Protein AF-A0A519H0B7-F1 (afdb_monomer)

Sequence (175 aa):
MTNRLTSPRALVVALAAAGVFGAAGMGVYTKAYAVATPPIVVNAATAASTPLVTLPDFSTITKRDGPAVVNISVTGSTKTASAESIPGMDPDDPMAEFFRRFQGQMGPRGPQRQQPQREVPTRGQGSGFIVSADGIIMTNAHVVKDAKEVTVKLTDRREYRAKVLGADAKTDIAV

Structure (mmCIF, N/CA/C/O backbone):
data_AF-A0A519H0B7-F1
#
_entry.id   AF-A0A519H0B7-F1
#
loop_
_atom_site.group_PDB
_atom_site.id
_atom_site.type_symbol
_atom_site.label_atom_id
_atom_site.label_alt_id
_atom_site.label_comp_id
_atom_site.label_asym_id
_atom_site.label_entity_id
_atom_site.label_seq_id
_atom_site.pdbx_PDB_ins_code
_atom_site.Cartn_x
_atom_site.Cartn_y
_atom_site.Cartn_z
_atom_site.occupancy
_atom_site.B_iso_or_equiv
_atom_site.auth_seq_id
_atom_site.auth_comp_id
_atom_site.auth_asym_id
_atom_site.auth_atom_id
_atom_site.pdbx_PDB_model_num
ATOM 1 N N . MET A 1 1 ? 50.589 39.794 0.064 1.00 42.31 1 MET A N 1
ATOM 2 C CA . MET A 1 1 ? 50.108 39.124 -1.164 1.00 42.31 1 MET A CA 1
ATOM 3 C C . MET A 1 1 ? 48.956 39.945 -1.717 1.00 42.31 1 MET A C 1
ATOM 5 O O . MET A 1 1 ? 47.870 39.929 -1.160 1.00 42.31 1 MET A O 1
ATOM 9 N N . THR A 1 2 ? 49.251 40.793 -2.698 1.00 39.47 2 THR A N 1
ATOM 10 C CA . THR A 1 2 ? 48.363 41.839 -3.223 1.00 39.47 2 THR A CA 1
ATOM 11 C C . THR A 1 2 ? 47.584 41.327 -4.433 1.00 39.47 2 THR A C 1
ATOM 13 O O . THR A 1 2 ? 48.164 40.890 -5.422 1.00 39.47 2 THR A O 1
ATOM 16 N N . ASN A 1 3 ? 46.258 41.383 -4.328 1.00 39.81 3 ASN A N 1
ATOM 17 C CA . ASN A 1 3 ? 45.298 40.939 -5.333 1.00 39.81 3 ASN A CA 1
ATOM 18 C C . ASN A 1 3 ? 45.200 42.001 -6.445 1.00 39.81 3 ASN A C 1
ATOM 20 O O . ASN A 1 3 ? 44.834 43.144 -6.161 1.00 39.81 3 ASN A O 1
ATOM 24 N N . ARG A 1 4 ? 45.560 41.668 -7.693 1.00 45.50 4 ARG A N 1
ATOM 25 C CA . ARG A 1 4 ? 45.464 42.601 -8.829 1.00 45.50 4 ARG A CA 1
ATOM 26 C C . ARG A 1 4 ? 44.225 42.333 -9.678 1.00 45.50 4 ARG A C 1
ATOM 28 O O . ARG A 1 4 ? 44.050 41.260 -10.241 1.00 45.50 4 ARG A O 1
ATOM 35 N N . LEU A 1 5 ? 43.420 43.391 -9.755 1.00 55.28 5 LEU A N 1
ATOM 36 C CA . LEU A 1 5 ? 42.353 43.679 -10.704 1.00 55.28 5 LEU A CA 1
ATOM 37 C C . LEU A 1 5 ? 42.615 43.156 -12.121 1.00 55.28 5 LEU A C 1
ATOM 39 O O . LEU A 1 5 ? 43.715 43.318 -12.644 1.00 55.28 5 LEU A O 1
ATOM 43 N N . THR A 1 6 ? 41.564 42.704 -12.804 1.00 50.81 6 THR A N 1
ATOM 44 C CA . THR A 1 6 ? 41.431 42.901 -14.257 1.00 50.81 6 THR A CA 1
ATOM 45 C C . THR A 1 6 ? 39.958 42.834 -14.661 1.00 50.81 6 THR A C 1
ATOM 47 O O . THR A 1 6 ? 39.278 41.833 -14.469 1.00 50.81 6 THR A O 1
ATOM 50 N N . SER A 1 7 ? 39.456 43.968 -15.148 1.00 54.00 7 SER A N 1
ATOM 51 C CA . SER A 1 7 ? 38.082 44.220 -15.582 1.00 54.00 7 SER A CA 1
ATOM 52 C C . SER A 1 7 ? 37.953 44.103 -17.117 1.00 54.00 7 SER A C 1
ATOM 54 O O . SER A 1 7 ? 38.958 44.154 -17.830 1.00 54.00 7 SER A O 1
ATOM 56 N N . PRO A 1 8 ? 36.731 43.947 -17.667 1.00 50.31 8 PRO A N 1
ATOM 57 C CA . PRO A 1 8 ? 36.488 43.318 -18.971 1.00 50.31 8 PRO A CA 1
ATOM 58 C C . PRO A 1 8 ? 36.476 44.301 -20.161 1.00 50.31 8 PRO A C 1
ATOM 60 O O . PRO A 1 8 ? 35.631 44.204 -21.044 1.00 50.31 8 PRO A O 1
ATOM 63 N N . ARG A 1 9 ? 37.383 45.285 -20.203 1.00 42.09 9 ARG A N 1
ATOM 64 C CA . ARG A 1 9 ? 37.341 46.373 -21.210 1.00 42.09 9 ARG A CA 1
ATOM 65 C C . ARG A 1 9 ? 38.386 46.304 -22.331 1.00 42.09 9 ARG A C 1
ATOM 67 O O . ARG A 1 9 ? 38.421 47.197 -23.169 1.00 42.09 9 ARG A O 1
ATOM 74 N N . ALA A 1 10 ? 39.201 45.254 -22.402 1.00 43.44 10 ALA A N 1
ATOM 75 C CA . ALA A 1 10 ? 40.343 45.206 -23.324 1.00 43.44 10 ALA A CA 1
ATOM 76 C C . ALA A 1 10 ? 40.091 44.517 -24.685 1.00 43.44 10 ALA A C 1
ATOM 78 O O . ALA A 1 10 ? 41.045 44.307 -25.426 1.00 43.44 10 ALA A O 1
ATOM 79 N N . LEU A 1 11 ? 38.847 44.168 -25.046 1.00 42.56 11 LEU A N 1
ATOM 80 C CA . LEU A 1 11 ? 38.569 43.351 -26.245 1.00 42.56 11 LEU A CA 1
ATOM 81 C C . LEU A 1 11 ? 37.816 44.080 -27.373 1.00 42.56 11 LEU A C 1
ATOM 83 O O . LEU A 1 11 ? 37.148 43.434 -28.166 1.00 42.56 11 LEU A O 1
ATOM 87 N N . VAL A 1 12 ? 37.886 45.414 -27.472 1.00 43.00 12 VAL A N 1
ATOM 88 C CA . VAL A 1 12 ? 37.117 46.158 -28.504 1.00 43.00 12 VAL A CA 1
ATOM 89 C C . VAL A 1 12 ? 37.982 46.903 -29.537 1.00 43.00 12 VAL A C 1
ATOM 91 O O . VAL A 1 12 ? 37.440 47.488 -30.462 1.00 43.00 12 VAL A O 1
ATOM 94 N N . VAL A 1 13 ? 39.320 46.851 -29.492 1.00 43.84 13 VAL A N 1
ATOM 95 C CA . VAL A 1 13 ? 40.146 47.710 -30.386 1.00 43.84 13 VAL A CA 1
ATOM 96 C C . VAL A 1 13 ? 40.931 46.959 -31.481 1.00 43.84 13 VAL A C 1
ATOM 98 O O . VAL A 1 13 ? 41.537 47.584 -32.342 1.00 43.84 13 VAL A O 1
ATOM 101 N N . ALA A 1 14 ? 40.870 45.629 -31.566 1.00 40.28 14 ALA A N 1
ATOM 102 C CA . ALA A 1 14 ? 41.680 44.867 -32.530 1.00 40.28 14 ALA A CA 1
ATOM 103 C C . ALA A 1 14 ? 40.938 44.451 -33.822 1.00 40.28 14 ALA A C 1
ATOM 105 O O . ALA A 1 14 ? 41.038 43.295 -34.226 1.00 40.28 14 ALA A O 1
ATOM 106 N N . LEU A 1 15 ? 40.176 45.345 -34.477 1.00 43.53 15 LEU A N 1
ATOM 107 C CA . LEU A 1 15 ? 39.515 44.996 -35.754 1.00 43.53 15 LEU A CA 1
ATOM 108 C C . LEU A 1 15 ? 39.391 46.127 -36.791 1.00 43.53 15 LEU A C 1
ATOM 110 O O . LEU A 1 15 ? 38.432 46.167 -37.555 1.00 43.53 15 LEU 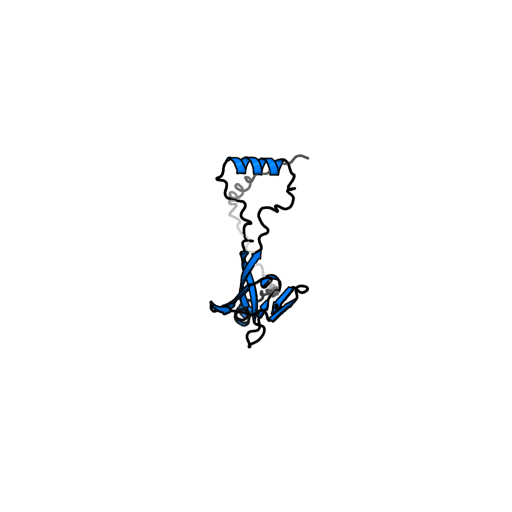A O 1
ATOM 114 N N . ALA A 1 16 ? 40.371 47.028 -36.878 1.00 43.06 16 ALA A N 1
ATOM 115 C CA . ALA A 1 16 ? 40.462 47.952 -38.012 1.00 43.06 16 ALA A CA 1
ATOM 116 C C . ALA A 1 16 ? 41.891 48.482 -38.201 1.00 43.06 16 ALA A C 1
ATOM 118 O O . ALA A 1 16 ? 42.253 49.459 -37.558 1.00 43.06 16 ALA A O 1
ATOM 119 N N . ALA A 1 17 ? 42.692 47.830 -39.057 1.00 43.00 17 ALA A N 1
ATOM 120 C CA . ALA A 1 17 ? 43.734 48.440 -39.906 1.00 43.00 17 ALA A CA 1
ATOM 121 C C . ALA A 1 17 ? 44.720 47.375 -40.421 1.00 43.00 17 ALA A C 1
ATOM 123 O O . ALA A 1 17 ? 45.652 46.997 -39.720 1.00 43.00 17 ALA A O 1
ATOM 124 N N . ALA A 1 18 ? 44.551 46.940 -41.668 1.00 45.84 18 ALA A N 1
ATOM 125 C CA . ALA A 1 18 ? 45.660 46.503 -42.521 1.00 45.84 18 ALA A CA 1
ATOM 126 C C . ALA A 1 18 ? 45.184 46.531 -43.979 1.00 45.84 18 ALA A C 1
ATOM 128 O O . ALA A 1 18 ? 44.827 45.514 -44.570 1.00 45.84 18 ALA A O 1
ATOM 129 N N . GLY A 1 19 ? 45.093 47.744 -44.523 1.00 37.62 19 GLY A N 1
ATOM 130 C CA . GLY A 1 19 ? 44.918 47.972 -45.948 1.00 37.62 19 GLY A CA 1
ATOM 131 C C . GLY A 1 19 ? 46.252 47.907 -46.701 1.00 37.62 19 GLY A C 1
ATOM 132 O O . GLY A 1 19 ? 47.271 48.361 -46.197 1.00 37.62 19 GLY A O 1
ATOM 133 N N . VAL A 1 20 ? 46.172 47.382 -47.927 1.00 48.56 20 VAL A N 1
ATOM 134 C CA . VAL A 1 20 ? 46.796 47.895 -49.164 1.00 48.56 20 VAL A CA 1
ATOM 135 C C . VAL A 1 20 ? 48.327 48.082 -49.205 1.00 48.56 20 VAL A C 1
ATOM 137 O O . VAL A 1 20 ? 48.834 49.116 -48.800 1.00 48.56 20 VAL A O 1
ATOM 140 N N . PHE A 1 21 ? 49.019 47.153 -49.881 1.00 49.81 21 PHE A N 1
ATOM 141 C CA . PHE A 1 21 ? 50.238 47.338 -50.705 1.00 49.81 21 PHE A CA 1
ATOM 142 C C . PHE A 1 21 ? 50.314 46.120 -51.653 1.00 49.81 21 PHE A C 1
ATOM 144 O O . PHE A 1 21 ? 50.115 45.004 -51.194 1.00 49.81 21 PHE A O 1
ATOM 151 N N . GLY A 1 22 ? 50.561 46.164 -52.960 1.00 37.66 22 GLY A N 1
ATOM 152 C CA . GLY A 1 22 ? 50.843 47.213 -53.929 1.00 37.66 22 GLY A CA 1
ATOM 153 C C . GLY A 1 22 ? 50.901 46.540 -55.315 1.00 37.66 22 GLY A C 1
ATOM 154 O O . GLY A 1 22 ? 51.326 45.392 -55.437 1.00 37.66 22 GLY A O 1
ATOM 155 N N . ALA A 1 23 ? 50.405 47.224 -56.344 1.00 43.19 23 ALA A N 1
ATOM 156 C CA . ALA A 1 23 ? 50.482 46.789 -57.736 1.00 43.19 23 ALA A CA 1
ATOM 157 C C . ALA A 1 23 ? 51.853 47.134 -58.358 1.00 43.19 23 ALA A C 1
ATOM 159 O O . ALA A 1 23 ? 52.513 48.061 -57.899 1.00 43.19 23 ALA A O 1
ATOM 160 N N . ALA A 1 24 ? 52.173 46.448 -59.466 1.00 42.59 24 ALA A N 1
ATOM 161 C CA . ALA A 1 24 ? 53.244 46.690 -60.449 1.00 42.59 24 ALA A CA 1
ATOM 162 C C . ALA A 1 24 ? 54.559 45.892 -60.283 1.00 42.59 24 ALA A C 1
ATOM 164 O O . ALA A 1 24 ? 55.438 46.226 -59.498 1.00 42.59 24 ALA A O 1
ATOM 165 N N . GLY A 1 25 ? 54.717 44.877 -61.141 1.00 42.62 25 GLY A N 1
ATOM 166 C CA . GLY A 1 25 ? 55.975 44.184 -61.422 1.00 42.62 25 GLY A CA 1
ATOM 167 C C . GLY A 1 25 ? 55.899 43.509 -62.794 1.00 42.62 25 GLY A C 1
ATOM 168 O O . GLY A 1 25 ? 55.112 42.591 -63.001 1.00 42.62 25 GLY A O 1
ATOM 169 N N . MET A 1 26 ? 56.666 44.031 -63.746 1.00 44.91 26 MET A N 1
ATOM 170 C CA . MET A 1 26 ? 56.675 43.708 -65.172 1.00 44.91 26 MET A CA 1
ATOM 171 C C . MET A 1 26 ? 57.750 42.647 -65.473 1.00 44.91 26 MET A C 1
ATOM 173 O O . MET A 1 26 ? 58.893 42.823 -65.074 1.00 44.91 26 MET A O 1
ATOM 177 N N . GLY A 1 27 ? 57.386 41.602 -66.227 1.00 43.78 27 GLY A N 1
ATOM 178 C CA . GLY A 1 27 ? 58.276 40.861 -67.135 1.00 43.78 27 GLY A CA 1
ATOM 179 C C . GLY A 1 27 ? 59.230 39.808 -66.555 1.00 43.78 27 GLY A C 1
ATOM 180 O O . GLY A 1 27 ? 60.271 40.151 -66.021 1.00 43.78 27 GLY A O 1
ATOM 181 N N . VAL A 1 28 ? 58.945 38.527 -66.823 1.00 49.16 28 VAL A N 1
ATOM 182 C CA . VAL A 1 28 ? 59.821 37.601 -67.581 1.00 49.16 28 VAL A CA 1
ATOM 183 C C . VAL A 1 28 ? 59.045 36.316 -67.890 1.00 49.16 28 VAL A C 1
ATOM 185 O O . VAL A 1 28 ? 58.593 35.614 -66.990 1.00 49.16 28 VAL A O 1
ATOM 188 N N . TYR A 1 29 ? 58.892 35.996 -69.175 1.00 49.06 29 TYR A N 1
ATOM 189 C CA . TYR A 1 29 ? 58.353 34.713 -69.622 1.00 49.06 29 TYR A CA 1
ATOM 190 C C . TYR A 1 29 ? 59.447 33.650 -69.506 1.00 49.06 29 TYR A C 1
ATOM 192 O O . TYR A 1 29 ? 60.253 33.481 -70.419 1.00 49.06 29 TYR A O 1
ATOM 200 N N . THR A 1 30 ? 59.490 32.921 -68.394 1.00 58.34 30 THR A N 1
ATOM 201 C CA . THR A 1 30 ? 60.242 31.667 -68.332 1.00 58.34 30 THR A CA 1
ATOM 202 C C . THR A 1 30 ? 59.281 30.527 -68.647 1.00 58.34 30 THR A C 1
ATOM 204 O O . THR A 1 30 ? 58.269 30.316 -67.980 1.00 58.34 30 THR A O 1
ATOM 207 N N . LYS A 1 31 ? 59.563 29.792 -69.724 1.00 52.16 31 LYS A N 1
ATOM 208 C CA . LYS A 1 31 ? 58.836 28.565 -70.054 1.00 52.16 31 LYS A CA 1
ATOM 209 C C . LYS A 1 31 ? 59.287 27.492 -69.057 1.00 52.16 31 LYS A C 1
ATOM 211 O O . LYS A 1 31 ? 60.282 26.810 -69.280 1.00 52.16 31 LYS A O 1
ATOM 216 N N . ALA A 1 32 ? 58.606 27.406 -67.919 1.00 56.75 32 ALA A N 1
ATOM 217 C CA . ALA A 1 32 ? 58.831 26.355 -66.938 1.00 56.75 32 ALA A CA 1
ATOM 218 C C . ALA A 1 32 ? 58.211 25.050 -67.459 1.00 56.75 32 ALA A C 1
ATOM 220 O O . ALA A 1 32 ? 56.998 24.956 -67.644 1.00 56.75 32 ALA A O 1
ATOM 221 N N . TYR A 1 33 ? 59.040 24.040 -67.718 1.00 55.91 33 TYR A N 1
ATOM 222 C CA . TYR A 1 33 ? 58.555 22.678 -67.916 1.00 55.91 33 TYR A CA 1
ATOM 223 C C . TYR A 1 33 ? 58.095 22.154 -66.554 1.00 55.91 33 TYR A C 1
ATOM 225 O O . TYR A 1 33 ? 58.913 21.836 -65.693 1.00 55.91 33 TYR A O 1
ATOM 233 N N . ALA A 1 34 ? 56.782 22.119 -66.334 1.00 53.94 34 ALA A N 1
ATOM 234 C CA . ALA A 1 34 ? 56.207 21.486 -65.159 1.00 53.94 34 ALA A CA 1
ATOM 235 C C . ALA A 1 34 ? 56.394 19.967 -65.283 1.00 53.94 34 ALA A C 1
ATOM 237 O O . ALA A 1 34 ? 55.731 19.312 -66.086 1.00 53.94 34 ALA A O 1
ATOM 238 N N . VAL A 1 35 ? 57.310 19.401 -64.499 1.00 62.28 35 VAL A N 1
ATOM 239 C CA . VAL A 1 35 ? 57.325 17.958 -64.245 1.00 62.28 35 VAL A CA 1
ATOM 240 C C . VAL A 1 35 ? 56.164 17.685 -63.296 1.00 62.28 35 VAL A C 1
ATOM 242 O O . VAL A 1 35 ? 56.196 18.100 -62.139 1.00 62.28 35 VAL A O 1
ATOM 245 N N . ALA A 1 36 ? 55.106 17.052 -63.801 1.00 61.56 36 ALA A N 1
ATOM 246 C CA . ALA A 1 36 ? 53.964 16.659 -62.989 1.00 61.56 36 ALA A CA 1
ATOM 247 C C . ALA A 1 36 ? 54.398 15.569 -61.998 1.00 61.56 36 ALA A C 1
ATOM 249 O O . ALA A 1 36 ? 54.631 14.423 -62.379 1.00 61.56 36 ALA A O 1
ATOM 250 N N . THR A 1 37 ? 54.521 15.923 -60.722 1.00 68.00 37 THR A N 1
ATOM 251 C CA . THR A 1 37 ? 54.569 14.946 -59.636 1.00 68.00 37 THR A CA 1
ATOM 252 C C . THR A 1 37 ? 53.163 14.366 -59.443 1.00 68.00 37 THR A C 1
ATOM 254 O O . THR A 1 37 ? 52.194 15.130 -59.392 1.00 68.00 37 THR A O 1
ATOM 257 N N . PRO A 1 38 ? 52.998 13.032 -59.367 1.00 71.50 38 PRO A N 1
ATOM 258 C CA . PRO A 1 38 ? 51.689 12.447 -59.110 1.00 71.50 38 PRO A CA 1
ATOM 259 C C . PRO A 1 38 ? 51.181 12.904 -57.731 1.00 71.50 38 PRO A C 1
ATOM 261 O O . PRO A 1 38 ? 51.973 12.980 -56.785 1.00 71.50 38 PRO A O 1
ATOM 264 N N . PRO A 1 39 ? 49.882 13.219 -57.590 1.00 70.75 39 PRO A N 1
ATOM 265 C CA . PRO A 1 39 ? 49.329 13.631 -56.311 1.00 70.75 39 PRO A CA 1
ATOM 266 C C . PRO A 1 39 ? 49.425 12.477 -55.310 1.00 70.75 39 PRO A C 1
ATOM 268 O O . PRO A 1 39 ? 48.935 11.373 -55.554 1.00 70.75 39 PRO A O 1
ATOM 271 N N . ILE A 1 40 ? 50.053 12.742 -54.166 1.00 67.81 40 ILE A N 1
ATOM 272 C CA . ILE A 1 40 ? 50.066 11.823 -53.030 1.00 67.81 40 ILE A CA 1
ATOM 273 C C . ILE A 1 40 ? 48.658 11.857 -52.430 1.00 67.81 40 ILE A C 1
ATOM 275 O O . ILE A 1 40 ? 48.257 12.844 -51.813 1.00 67.81 40 ILE A O 1
ATOM 279 N N . VAL A 1 41 ? 47.883 10.796 -52.642 1.00 73.06 41 VAL A N 1
ATOM 280 C CA . VAL A 1 41 ? 46.577 10.622 -52.001 1.00 73.06 41 VAL A CA 1
ATOM 281 C C . VAL A 1 41 ? 46.792 10.293 -50.523 1.00 73.06 41 VAL A C 1
ATOM 283 O O . VAL A 1 41 ? 47.029 9.149 -50.146 1.00 73.06 41 VAL A O 1
ATOM 286 N N . VAL A 1 42 ? 46.732 11.307 -49.660 1.00 69.19 42 VAL A N 1
ATOM 287 C CA . VAL A 1 42 ? 46.579 11.087 -48.217 1.00 69.19 42 VAL A CA 1
ATOM 288 C C . VAL A 1 42 ? 45.161 10.590 -47.970 1.00 69.19 42 VAL A C 1
ATOM 290 O O . VAL A 1 42 ? 44.204 11.362 -47.964 1.00 69.19 42 VAL A O 1
ATOM 293 N N . ASN A 1 43 ? 45.020 9.277 -47.800 1.00 7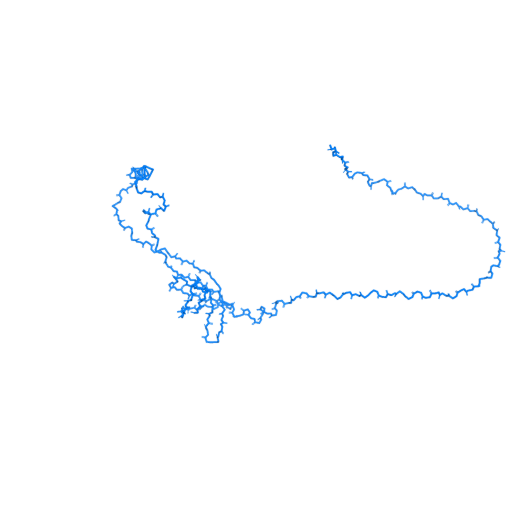1.50 43 ASN A N 1
ATOM 294 C CA . ASN A 1 43 ? 43.767 8.681 -47.366 1.00 71.50 43 ASN A CA 1
ATOM 295 C C . ASN A 1 43 ? 43.503 9.152 -45.930 1.00 71.50 43 ASN A C 1
ATOM 297 O O . ASN A 1 43 ? 44.156 8.692 -44.992 1.00 71.50 43 ASN A O 1
ATOM 301 N N . ALA A 1 44 ? 42.602 10.122 -45.763 1.00 68.38 44 ALA A N 1
ATOM 302 C CA . ALA A 1 44 ? 42.189 10.588 -44.449 1.00 68.38 44 ALA A CA 1
ATOM 303 C C . ALA A 1 44 ? 41.594 9.398 -43.688 1.00 68.38 44 ALA A C 1
ATOM 305 O O . ALA A 1 44 ? 40.568 8.848 -44.086 1.00 68.38 44 ALA A O 1
ATOM 306 N N . ALA A 1 45 ? 42.264 8.967 -42.618 1.00 67.56 45 ALA A N 1
ATOM 307 C CA . ALA A 1 45 ? 41.737 7.936 -41.743 1.00 67.56 45 ALA A CA 1
ATOM 308 C C . ALA A 1 45 ? 40.402 8.430 -41.168 1.00 67.56 45 ALA A C 1
ATOM 310 O O . ALA A 1 45 ? 40.357 9.414 -40.430 1.00 67.56 45 ALA A O 1
ATOM 311 N N . THR A 1 46 ? 39.308 7.764 -41.532 1.00 67.50 46 THR A N 1
ATOM 312 C CA . THR A 1 46 ? 37.999 7.959 -40.911 1.00 67.50 46 THR A CA 1
ATOM 313 C C . THR A 1 46 ? 38.126 7.670 -39.421 1.00 67.50 46 THR A C 1
ATOM 315 O O . THR A 1 46 ? 38.342 6.524 -39.026 1.00 67.50 46 THR A O 1
ATOM 318 N N . ALA A 1 47 ? 38.020 8.713 -38.597 1.00 67.69 47 ALA A N 1
ATOM 319 C CA . ALA A 1 47 ? 37.918 8.572 -37.154 1.00 67.69 47 ALA A CA 1
ATOM 320 C C . ALA A 1 47 ? 36.696 7.698 -36.836 1.00 67.69 47 ALA A C 1
ATOM 322 O O . ALA A 1 47 ? 35.573 8.030 -37.218 1.00 67.69 47 ALA A O 1
ATOM 323 N N . ALA A 1 48 ? 36.924 6.561 -36.181 1.00 68.81 48 ALA A N 1
ATOM 324 C CA . ALA A 1 48 ? 35.851 5.691 -35.726 1.00 68.81 48 ALA A CA 1
ATOM 325 C C . ALA A 1 48 ? 34.987 6.448 -34.707 1.00 68.81 48 ALA A C 1
ATOM 327 O O . ALA A 1 48 ? 35.489 6.933 -33.692 1.00 68.81 48 ALA A O 1
ATOM 328 N N . SER A 1 49 ? 33.690 6.562 -34.984 1.00 69.50 49 SER A N 1
ATOM 329 C CA . SER A 1 49 ? 32.706 7.084 -34.043 1.00 69.50 49 SER A CA 1
ATOM 330 C C . SER A 1 49 ? 32.575 6.120 -32.862 1.00 69.50 49 SER A C 1
ATOM 332 O O . SER A 1 49 ? 32.238 4.948 -33.026 1.00 69.50 49 SER A O 1
ATOM 334 N N . THR A 1 50 ? 32.855 6.601 -31.653 1.00 70.44 50 THR A N 1
ATOM 335 C CA . THR A 1 50 ? 32.574 5.863 -30.420 1.00 70.44 50 THR A CA 1
ATOM 336 C C . THR A 1 50 ? 31.063 5.628 -30.292 1.00 70.44 50 THR A C 1
ATOM 338 O O . THR A 1 50 ? 30.280 6.544 -30.561 1.00 70.44 50 THR A O 1
ATOM 341 N N . PRO A 1 51 ? 30.616 4.419 -29.903 1.00 71.12 51 PRO A N 1
ATOM 342 C CA . PRO A 1 51 ? 29.193 4.133 -29.783 1.00 71.12 51 PRO A CA 1
ATOM 343 C C . PRO A 1 51 ? 28.576 5.003 -28.682 1.00 71.12 51 PRO A C 1
ATOM 345 O O . PRO A 1 51 ? 29.076 5.048 -27.557 1.00 71.12 51 PRO A O 1
ATOM 348 N N . LEU A 1 52 ? 27.479 5.694 -29.007 1.00 70.75 52 LEU A N 1
ATOM 349 C CA . LEU A 1 52 ? 26.657 6.388 -28.019 1.00 70.75 52 LEU A CA 1
ATOM 350 C C . LEU A 1 52 ? 26.068 5.359 -27.048 1.00 70.75 52 LEU A C 1
ATOM 352 O O . LEU A 1 52 ? 25.299 4.485 -27.450 1.00 70.75 52 LEU A O 1
ATOM 356 N N . VAL A 1 53 ? 26.399 5.487 -25.763 1.00 75.44 53 VAL A N 1
ATOM 357 C CA . VAL A 1 53 ? 25.718 4.763 -24.685 1.00 75.44 53 VAL A CA 1
ATOM 358 C C . VAL A 1 53 ? 24.270 5.252 -24.649 1.00 75.44 53 VAL A C 1
ATOM 360 O O . VAL A 1 53 ? 23.992 6.384 -24.258 1.00 75.44 53 VAL A O 1
ATOM 363 N N . THR A 1 54 ? 23.345 4.418 -25.116 1.00 77.56 54 THR A N 1
ATOM 364 C CA . THR A 1 54 ? 21.905 4.690 -25.072 1.00 77.56 54 THR A CA 1
ATOM 365 C C . THR A 1 54 ? 21.399 4.439 -23.653 1.00 77.56 54 THR A C 1
ATOM 367 O O . THR A 1 54 ? 21.699 3.403 -23.059 1.00 77.56 54 THR A O 1
ATOM 370 N N . LEU A 1 55 ? 20.667 5.401 -23.080 1.00 82.50 55 LEU A N 1
ATOM 371 C CA . LEU A 1 55 ? 20.088 5.246 -21.745 1.00 82.50 55 LEU A CA 1
ATOM 372 C C . LEU A 1 55 ? 18.998 4.153 -21.764 1.00 82.50 55 LEU A C 1
ATOM 374 O O . LEU A 1 55 ? 18.267 4.055 -22.752 1.00 82.50 55 LEU A O 1
ATOM 378 N N . PRO A 1 56 ? 18.849 3.359 -20.687 1.00 82.94 56 PRO A N 1
ATOM 379 C CA . PRO A 1 56 ? 17.764 2.386 -20.570 1.00 82.94 56 PRO A CA 1
ATOM 380 C C . PRO A 1 56 ? 16.373 3.042 -20.645 1.00 82.94 56 PRO A C 1
ATOM 382 O O . PRO A 1 56 ? 16.148 4.096 -20.049 1.00 82.94 56 PRO A O 1
ATOM 385 N N . ASP A 1 57 ? 15.421 2.393 -21.327 1.00 87.38 57 ASP A N 1
ATOM 386 C CA . ASP A 1 57 ? 14.016 2.826 -21.398 1.00 87.38 57 ASP A CA 1
ATOM 387 C C . ASP A 1 57 ? 13.159 2.160 -20.306 1.00 87.38 57 ASP A C 1
ATOM 389 O O . ASP A 1 57 ? 12.707 1.019 -20.440 1.00 87.38 57 ASP A O 1
ATOM 393 N N . PHE A 1 58 ? 12.883 2.905 -19.233 1.00 90.75 58 PHE A N 1
ATOM 394 C CA . PHE A 1 58 ? 12.037 2.459 -18.120 1.00 90.75 58 PHE A CA 1
ATOM 395 C C . PHE A 1 58 ? 10.531 2.487 -18.426 1.00 90.75 58 PHE A C 1
ATOM 397 O O . PHE A 1 58 ? 9.742 1.925 -17.666 1.00 90.75 58 PHE A O 1
ATOM 404 N N . SER A 1 59 ? 10.098 3.110 -19.530 1.00 92.31 59 SER A N 1
ATOM 405 C CA . SER A 1 59 ? 8.673 3.221 -19.865 1.00 92.31 59 SER A CA 1
ATOM 406 C C . SER A 1 59 ? 8.042 1.859 -20.158 1.00 92.31 59 SER A C 1
ATOM 408 O O . SER A 1 59 ? 6.863 1.645 -19.874 1.00 92.31 59 SER A O 1
ATOM 410 N N . THR A 1 60 ? 8.836 0.923 -20.681 1.00 92.06 60 THR A N 1
ATOM 411 C CA . THR A 1 60 ? 8.421 -0.454 -20.968 1.00 92.06 60 THR A CA 1
ATOM 412 C C . THR A 1 60 ? 8.069 -1.214 -19.689 1.00 92.06 60 THR A C 1
ATOM 414 O O . THR A 1 60 ? 6.990 -1.800 -19.604 1.00 92.06 60 THR A O 1
ATOM 417 N N . ILE A 1 61 ? 8.928 -1.133 -18.670 1.00 93.12 61 ILE A N 1
ATOM 418 C CA . ILE A 1 61 ? 8.732 -1.769 -17.361 1.00 93.12 61 ILE A CA 1
ATOM 419 C C . ILE A 1 61 ? 7.533 -1.141 -16.651 1.00 93.12 61 ILE A C 1
ATOM 421 O O . ILE A 1 61 ? 6.650 -1.856 -16.196 1.00 93.12 61 ILE A O 1
ATOM 425 N N . THR A 1 62 ? 7.420 0.189 -16.639 1.00 92.88 62 THR A N 1
ATOM 426 C CA . THR A 1 62 ? 6.278 0.866 -16.007 1.00 92.88 62 THR A CA 1
ATOM 427 C C . THR A 1 62 ? 4.947 0.506 -16.669 1.00 92.88 62 THR A C 1
ATOM 429 O O . THR A 1 62 ? 3.953 0.312 -15.976 1.00 92.88 62 THR A O 1
ATOM 432 N N . LYS A 1 63 ? 4.902 0.377 -18.002 1.00 93.19 63 LYS A N 1
ATOM 433 C CA . LYS A 1 63 ? 3.685 -0.046 -18.718 1.00 93.19 63 LYS A CA 1
ATOM 434 C C . LYS A 1 63 ? 3.302 -1.491 -18.409 1.00 93.19 63 LYS A C 1
ATOM 436 O O . LYS A 1 63 ? 2.114 -1.784 -18.314 1.00 93.19 63 LYS A O 1
ATOM 441 N N . ARG A 1 64 ? 4.290 -2.379 -18.283 1.00 93.25 64 ARG A N 1
ATOM 442 C CA . ARG A 1 64 ? 4.067 -3.807 -18.030 1.00 93.25 64 ARG A CA 1
ATOM 443 C C . ARG A 1 64 ? 3.709 -4.086 -16.569 1.00 93.25 64 ARG A C 1
ATOM 445 O O . ARG A 1 64 ? 2.744 -4.795 -16.314 1.00 93.25 64 ARG A O 1
ATOM 452 N N . ASP A 1 65 ? 4.456 -3.502 -15.636 1.00 94.31 65 ASP A N 1
ATOM 453 C CA . ASP A 1 65 ? 4.443 -3.879 -14.217 1.00 94.31 65 ASP A CA 1
ATOM 454 C C . ASP A 1 65 ? 3.733 -2.832 -13.331 1.00 94.31 65 ASP A C 1
ATOM 456 O O . ASP A 1 65 ? 3.341 -3.121 -12.203 1.00 94.31 65 ASP A O 1
ATOM 460 N N . GLY A 1 66 ? 3.482 -1.624 -13.847 1.00 94.56 66 GLY A N 1
ATOM 461 C CA . GLY A 1 66 ? 2.758 -0.558 -13.143 1.00 94.56 66 GLY A CA 1
ATOM 462 C C . GLY A 1 66 ? 1.370 -0.947 -12.611 1.00 94.56 66 GLY A C 1
ATOM 463 O O . GLY A 1 66 ? 1.041 -0.532 -11.499 1.00 94.56 66 GLY A O 1
ATOM 464 N N . PRO A 1 67 ? 0.556 -1.762 -13.318 1.00 95.50 67 PRO A N 1
ATOM 465 C CA . PRO A 1 67 ? -0.729 -2.230 -12.794 1.00 95.50 67 PRO A CA 1
ATOM 466 C C . PRO A 1 67 ? -0.638 -3.061 -11.505 1.00 95.50 67 PRO A C 1
ATOM 468 O O . PRO A 1 67 ? -1.637 -3.160 -10.797 1.00 95.50 67 PRO A O 1
ATOM 471 N N . ALA A 1 68 ? 0.528 -3.637 -11.184 1.00 96.50 68 ALA A N 1
ATOM 472 C CA . ALA A 1 68 ? 0.734 -4.384 -9.944 1.00 96.50 68 ALA A CA 1
ATOM 473 C C . ALA A 1 68 ? 0.910 -3.472 -8.719 1.00 96.50 68 ALA A C 1
ATOM 475 O O . ALA A 1 68 ? 0.800 -3.945 -7.590 1.00 96.50 68 ALA A O 1
ATOM 476 N N . VAL A 1 69 ? 1.180 -2.178 -8.913 1.00 96.69 69 VAL A N 1
ATOM 477 C CA . VAL A 1 69 ? 1.373 -1.222 -7.818 1.00 96.69 69 VAL A CA 1
ATOM 478 C C . VAL A 1 69 ? 0.026 -0.715 -7.320 1.00 96.69 69 VAL A C 1
ATOM 480 O O . VAL A 1 69 ? -0.844 -0.331 -8.103 1.00 96.69 69 VAL A O 1
ATOM 483 N N . VAL A 1 70 ? -0.130 -0.652 -6.001 1.00 97.94 70 VAL A N 1
ATOM 484 C CA . VAL A 1 70 ? -1.338 -0.142 -5.351 1.00 97.94 70 VAL A CA 1
ATOM 485 C C . VAL A 1 70 ? -1.016 0.963 -4.356 1.00 97.94 70 VAL A C 1
ATOM 487 O O . VAL A 1 70 ? 0.063 0.999 -3.765 1.00 97.94 70 VAL A O 1
ATOM 490 N N . ASN A 1 71 ? -1.972 1.863 -4.148 1.00 98.06 71 ASN A N 1
ATOM 491 C CA . ASN A 1 71 ? -1.960 2.797 -3.031 1.00 98.06 71 ASN A CA 1
ATOM 492 C C . ASN A 1 71 ? -2.698 2.168 -1.846 1.00 98.06 71 ASN A C 1
ATOM 494 O O . ASN A 1 71 ? -3.754 1.565 -2.016 1.00 98.06 71 ASN A O 1
ATOM 498 N N . ILE A 1 72 ? -2.141 2.322 -0.652 1.00 97.75 72 ILE A N 1
ATOM 499 C CA . ILE A 1 72 ? -2.711 1.823 0.591 1.00 97.75 72 ILE A CA 1
ATOM 500 C C . ILE A 1 72 ? -3.025 3.028 1.462 1.00 97.75 7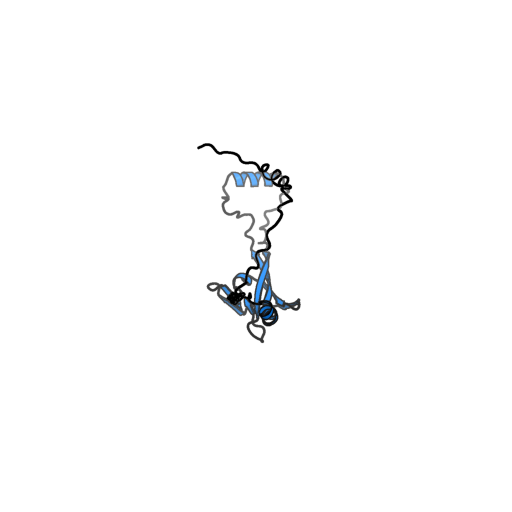2 ILE A C 1
ATOM 502 O O . ILE A 1 72 ? -2.153 3.843 1.751 1.00 97.75 72 ILE A O 1
ATOM 506 N N . SER A 1 73 ? -4.272 3.135 1.890 1.00 96.44 73 SER A N 1
ATOM 507 C CA . SER A 1 73 ? -4.736 4.132 2.843 1.00 96.44 73 SER A CA 1
ATOM 508 C C . SER A 1 73 ? -5.215 3.416 4.092 1.00 96.44 73 SER A C 1
ATOM 510 O O . SER A 1 73 ? -6.045 2.514 4.015 1.00 96.44 73 SER A O 1
ATOM 512 N N . VAL A 1 74 ? -4.698 3.818 5.247 1.00 95.50 74 VAL A N 1
ATOM 513 C CA . VAL A 1 74 ? -5.084 3.243 6.533 1.00 95.50 74 VAL A CA 1
ATOM 514 C C . VAL A 1 74 ? -5.736 4.291 7.408 1.00 95.50 74 VAL A C 1
ATOM 516 O O . VAL A 1 74 ? -5.324 5.454 7.440 1.00 95.50 74 VAL A O 1
ATOM 519 N N . THR A 1 75 ? -6.747 3.868 8.153 1.00 92.94 75 THR A N 1
ATOM 520 C CA . THR A 1 75 ? -7.314 4.665 9.238 1.00 92.94 75 THR A CA 1
ATOM 521 C C . THR A 1 75 ? -7.206 3.882 10.533 1.00 92.94 75 THR A C 1
ATOM 523 O O . THR A 1 75 ? -7.619 2.724 10.601 1.00 92.94 75 THR A O 1
ATOM 526 N N . GLY A 1 76 ? -6.641 4.508 11.555 1.00 85.19 76 GLY A N 1
ATOM 527 C CA . GLY A 1 76 ? -6.487 3.956 12.891 1.00 85.19 76 GLY A CA 1
ATOM 528 C C . GLY A 1 76 ? -6.981 4.938 13.943 1.00 85.19 76 GLY A C 1
ATOM 529 O O . GLY A 1 76 ? -7.569 5.980 13.645 1.00 85.19 76 GLY A O 1
ATOM 530 N N . SER A 1 77 ? -6.733 4.606 15.200 1.00 71.38 77 SER A N 1
ATOM 531 C CA . SER A 1 77 ? -6.900 5.544 16.304 1.00 71.38 77 SER A CA 1
ATOM 532 C C . SER A 1 77 ? -5.709 5.425 17.228 1.00 71.38 77 SER A C 1
ATOM 534 O O . SER A 1 77 ? -5.421 4.328 17.706 1.00 71.38 77 SER A O 1
ATOM 536 N N . THR A 1 78 ? -5.062 6.544 17.528 1.00 66.50 78 THR A N 1
ATOM 537 C CA . THR A 1 78 ? -4.095 6.580 18.621 1.00 66.50 78 THR A CA 1
ATOM 538 C C . THR A 1 78 ? -4.798 7.039 19.891 1.00 66.50 78 THR A C 1
ATOM 540 O O . THR A 1 78 ? -5.629 7.953 19.865 1.00 66.50 78 THR A O 1
ATOM 543 N N . LYS A 1 79 ? -4.488 6.391 21.015 1.00 61.34 79 LYS A N 1
ATOM 544 C CA . LYS A 1 79 ? -4.891 6.893 22.326 1.00 61.34 79 LYS A CA 1
ATOM 545 C C . LYS A 1 79 ? -3.970 8.059 22.645 1.00 61.34 79 LYS A C 1
ATOM 547 O O . LYS A 1 79 ? -2.818 7.858 23.016 1.00 61.34 79 LYS A O 1
ATOM 552 N N . THR A 1 80 ? -4.459 9.280 22.465 1.00 55.31 80 THR A N 1
ATOM 553 C CA . THR A 1 80 ? -3.737 10.457 22.941 1.00 55.31 80 THR A CA 1
ATOM 554 C C . THR A 1 80 ? -3.710 10.381 24.462 1.00 55.31 80 THR A C 1
ATOM 556 O O . THR A 1 80 ? -4.765 10.409 25.101 1.00 55.31 80 THR A O 1
ATOM 559 N N . ALA A 1 81 ? -2.514 10.221 25.036 1.00 53.22 81 ALA A N 1
ATOM 560 C CA . ALA A 1 81 ? -2.317 10.405 26.465 1.00 53.22 81 ALA A CA 1
ATOM 561 C C . ALA A 1 81 ? -2.862 11.793 26.828 1.00 53.22 81 ALA A C 1
ATOM 563 O O . ALA A 1 81 ? -2.632 12.765 26.105 1.00 53.22 81 ALA A O 1
ATOM 564 N N . SER A 1 82 ? -3.685 11.850 27.870 1.00 48.25 82 SER A N 1
ATOM 565 C CA . SER A 1 82 ? -4.345 13.067 28.325 1.00 48.25 82 SER A CA 1
ATOM 566 C C . SER A 1 82 ? -3.338 14.209 28.485 1.00 48.25 82 SER A C 1
ATOM 568 O O . SER A 1 82 ? -2.174 13.994 28.814 1.00 48.25 82 SER A O 1
ATOM 570 N N . ALA A 1 83 ? -3.804 15.446 28.303 1.00 49.22 83 ALA A N 1
ATOM 571 C CA . ALA A 1 83 ? -3.024 16.678 28.467 1.00 49.22 83 ALA A CA 1
ATOM 572 C C . ALA A 1 83 ? -2.408 16.885 29.877 1.00 49.22 83 ALA A C 1
ATOM 574 O O . ALA A 1 83 ? -1.845 17.938 30.147 1.00 49.22 83 ALA A O 1
ATOM 575 N N . GLU A 1 84 ? -2.499 15.893 30.767 1.00 49.28 84 GLU A N 1
ATOM 576 C CA . GLU A 1 84 ? -1.809 15.823 32.060 1.00 49.28 84 GLU A CA 1
ATOM 577 C C . GLU A 1 84 ? -0.406 15.205 31.975 1.00 49.28 84 GLU A C 1
ATOM 579 O O . GLU A 1 84 ? 0.304 15.190 32.974 1.00 49.28 84 GLU A O 1
ATOM 584 N N . SER A 1 85 ? 0.036 14.745 30.802 1.00 49.56 85 SER A N 1
ATOM 585 C CA . SER A 1 85 ? 1.411 14.281 30.599 1.00 49.56 85 SER A CA 1
ATOM 586 C C . SER A 1 85 ? 2.063 14.998 29.419 1.00 49.56 85 SER A C 1
ATOM 588 O O . SER A 1 85 ? 2.194 14.431 28.334 1.00 49.56 85 SER A O 1
ATOM 590 N N . ILE A 1 86 ? 2.477 16.254 29.612 1.00 52.16 86 ILE A N 1
ATOM 591 C CA . ILE A 1 86 ? 3.540 16.831 28.779 1.00 52.16 86 ILE A CA 1
ATOM 592 C C . ILE A 1 86 ? 4.846 16.174 29.253 1.00 52.16 86 ILE A C 1
ATOM 594 O O . ILE A 1 86 ? 5.223 16.372 30.410 1.00 52.16 86 ILE A O 1
ATOM 598 N N . PRO A 1 87 ? 5.532 15.360 28.428 1.00 43.75 87 PRO A N 1
ATOM 599 C CA . PRO A 1 87 ? 6.768 14.709 28.845 1.00 43.75 87 PRO A CA 1
ATOM 600 C C . PRO A 1 87 ? 7.819 15.766 29.205 1.00 43.75 87 PRO A C 1
ATOM 602 O O . PRO A 1 87 ? 8.169 16.593 28.366 1.00 43.75 87 PRO A O 1
ATOM 605 N N . GLY A 1 88 ? 8.303 15.744 30.448 1.00 53.41 88 GLY A N 1
ATOM 606 C CA . GLY A 1 88 ? 9.329 16.668 30.948 1.00 53.41 88 GLY A CA 1
ATOM 607 C C . GLY A 1 88 ? 8.818 17.837 31.794 1.00 53.41 88 GLY A C 1
ATOM 6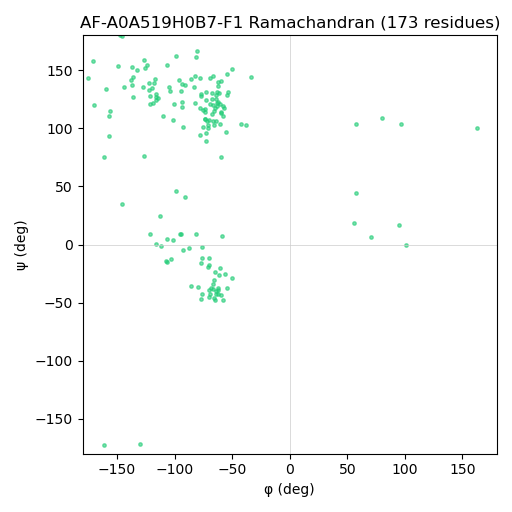08 O O . GLY A 1 88 ? 9.636 18.615 32.272 1.00 53.41 88 GLY A O 1
ATOM 609 N N . MET A 1 89 ? 7.506 17.955 32.010 1.00 53.75 89 MET A N 1
ATOM 610 C CA . MET A 1 89 ? 6.935 18.899 32.972 1.00 53.75 89 MET A CA 1
ATOM 611 C C . MET A 1 89 ? 6.572 18.123 34.240 1.00 53.75 89 MET A C 1
ATOM 613 O O . MET A 1 89 ? 5.638 17.320 34.226 1.00 53.75 89 MET A O 1
ATOM 617 N N . ASP A 1 90 ? 7.344 18.316 35.308 1.00 60.59 90 ASP A N 1
ATOM 618 C CA . ASP A 1 90 ? 7.035 17.737 36.615 1.00 60.59 90 ASP A CA 1
ATOM 619 C C . ASP A 1 90 ? 5.674 18.292 37.088 1.00 60.59 90 ASP A C 1
ATOM 621 O O . ASP A 1 90 ? 5.455 19.508 37.013 1.00 60.59 90 ASP A O 1
ATOM 625 N N . PRO A 1 91 ? 4.724 17.445 37.526 1.00 59.78 91 PRO A N 1
ATOM 626 C CA . PRO A 1 91 ? 3.484 17.904 38.139 1.00 59.78 91 PRO A CA 1
ATOM 627 C C . PRO A 1 91 ? 3.697 18.930 39.262 1.00 59.78 91 PRO A C 1
ATOM 629 O O . PRO A 1 91 ? 2.827 19.789 39.435 1.00 59.78 91 PRO A O 1
ATOM 632 N N . ASP A 1 92 ? 4.842 18.865 39.946 1.00 65.50 92 ASP A N 1
ATOM 633 C CA . ASP A 1 92 ? 5.227 19.731 41.061 1.00 65.50 92 ASP A CA 1
ATOM 634 C C . ASP A 1 92 ? 6.101 20.932 40.630 1.00 65.50 92 ASP A C 1
ATOM 636 O O . ASP A 1 92 ? 6.633 21.655 41.475 1.00 65.50 92 ASP A O 1
ATOM 640 N N . ASP A 1 93 ? 6.262 21.186 39.323 1.00 75.44 93 ASP A N 1
ATOM 641 C CA . ASP A 1 93 ? 7.015 22.347 38.841 1.00 75.44 93 ASP A CA 1
ATOM 642 C C . ASP A 1 93 ? 6.261 23.655 39.188 1.00 75.44 93 ASP A C 1
ATOM 644 O O . ASP A 1 93 ? 5.097 23.826 38.795 1.00 75.44 93 ASP A O 1
ATOM 648 N N . PRO A 1 94 ? 6.893 24.627 39.874 1.00 74.00 94 PRO A N 1
ATOM 649 C CA . PRO A 1 94 ? 6.277 25.917 40.191 1.00 74.00 94 PRO A CA 1
ATOM 650 C C . PRO A 1 94 ? 5.767 26.678 38.955 1.00 74.00 94 PRO A C 1
ATOM 652 O O . PRO A 1 94 ? 4.822 27.466 39.059 1.00 74.00 94 PRO A O 1
ATOM 655 N N . MET A 1 95 ? 6.333 26.430 37.767 1.00 74.56 95 MET A N 1
ATOM 656 C CA . MET A 1 95 ? 5.806 26.971 36.515 1.00 74.56 95 MET A CA 1
ATOM 657 C C . MET A 1 95 ? 4.459 26.327 36.146 1.00 74.56 95 MET A C 1
ATOM 659 O O . MET A 1 95 ? 3.512 27.038 35.798 1.00 74.56 95 MET A O 1
ATOM 663 N N . ALA A 1 96 ? 4.319 25.009 36.304 1.00 70.50 96 ALA A N 1
ATOM 664 C CA . ALA A 1 96 ? 3.061 24.301 36.080 1.00 70.50 96 ALA A CA 1
ATOM 665 C C . ALA A 1 96 ? 1.972 24.742 37.078 1.00 70.50 96 ALA A C 1
ATOM 667 O O . ALA A 1 96 ? 0.822 24.941 36.679 1.00 70.50 96 ALA A O 1
ATOM 668 N N . GLU A 1 97 ? 2.314 24.966 38.352 1.00 71.31 97 GLU A N 1
ATOM 669 C CA . GLU A 1 97 ? 1.386 25.539 39.340 1.00 71.31 97 GLU A CA 1
ATOM 670 C C . GLU A 1 97 ? 0.922 26.953 38.967 1.00 71.31 97 GLU A C 1
ATOM 672 O O . GLU A 1 97 ? -0.271 27.260 39.065 1.00 71.31 97 GLU A O 1
ATOM 677 N N . PHE A 1 98 ? 1.836 27.810 38.497 1.00 76.69 98 PHE A N 1
ATOM 678 C CA . PHE A 1 98 ? 1.506 29.155 38.024 1.00 76.69 98 PHE A CA 1
ATOM 679 C C . PHE A 1 98 ? 0.485 29.112 36.877 1.00 76.69 98 PHE A C 1
ATOM 681 O O . PHE A 1 98 ? -0.539 29.799 36.936 1.00 76.69 98 PHE A O 1
ATOM 688 N N . PHE A 1 99 ? 0.705 28.253 35.874 1.00 70.44 99 PHE A N 1
ATOM 689 C CA . PHE A 1 99 ? -0.227 28.074 34.757 1.00 70.44 99 PHE A CA 1
ATOM 690 C C . PHE A 1 99 ? -1.586 27.516 35.205 1.00 70.44 99 PHE A C 1
ATOM 692 O O . PHE A 1 99 ? -2.617 28.044 34.782 1.00 70.44 99 PHE A O 1
ATOM 699 N N . ARG A 1 100 ? -1.620 26.524 36.113 1.00 69.94 100 ARG A N 1
ATOM 700 C CA . ARG A 1 100 ? -2.872 25.999 36.703 1.00 69.94 100 ARG A CA 1
ATOM 701 C C . ARG A 1 100 ? -3.651 27.087 37.439 1.00 69.94 100 ARG A C 1
ATOM 703 O O . ARG A 1 100 ? -4.871 27.182 37.300 1.00 69.94 100 ARG A O 1
ATOM 710 N N . ARG A 1 101 ? -2.958 27.923 38.216 1.00 68.88 101 ARG A N 1
ATOM 711 C CA . ARG A 1 101 ? -3.571 28.996 39.006 1.00 68.88 101 ARG A CA 1
ATOM 712 C C . ARG A 1 101 ? -4.096 30.129 38.125 1.00 68.88 101 ARG A C 1
ATOM 714 O O . ARG A 1 101 ? -5.189 30.624 38.383 1.00 68.88 101 ARG A O 1
ATOM 721 N N . PHE A 1 102 ? -3.370 30.485 37.067 1.00 66.38 102 PHE A N 1
ATOM 722 C CA . PHE A 1 102 ? -3.778 31.505 36.098 1.00 66.38 102 PHE A CA 1
ATOM 723 C C . PHE A 1 102 ? -4.960 31.041 35.230 1.00 66.38 102 PHE A C 1
ATOM 725 O O . PHE A 1 102 ? -5.955 31.752 35.086 1.00 66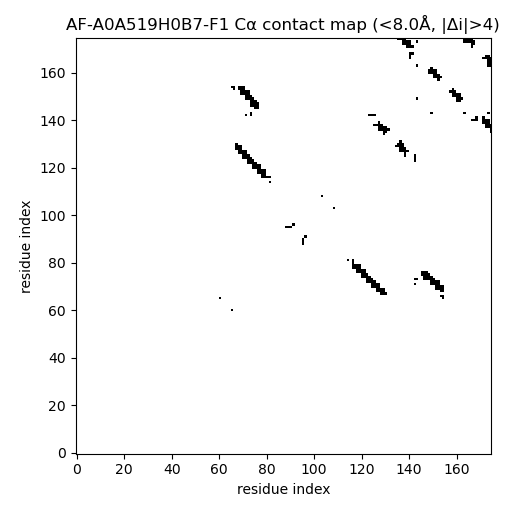.38 102 PHE A O 1
ATOM 732 N N . GLN A 1 103 ? -4.911 29.806 34.723 1.00 60.00 103 GLN A N 1
ATOM 733 C CA . GLN A 1 103 ? -6.005 29.205 33.954 1.00 60.00 103 GLN A CA 1
ATOM 734 C C . GLN A 1 103 ? -7.253 28.965 34.821 1.00 60.00 103 GLN A C 1
ATOM 736 O O . GLN A 1 103 ? -8.377 29.157 34.359 1.00 60.00 103 GLN A O 1
ATOM 741 N N . GLY A 1 104 ? -7.065 28.631 36.102 1.00 56.53 104 GLY A N 1
ATOM 742 C CA . GLY A 1 104 ? -8.139 28.494 37.086 1.00 56.53 104 GLY A CA 1
ATOM 743 C C . GLY A 1 104 ? -8.816 29.808 37.498 1.00 56.53 104 GLY A C 1
ATOM 744 O O . GLY A 1 104 ? -9.861 29.757 38.150 1.00 56.53 104 GLY A O 1
ATOM 745 N N . GLN A 1 105 ? -8.252 30.966 37.130 1.00 55.69 105 GLN A N 1
ATOM 746 C CA . GLN A 1 105 ? -8.770 32.295 37.477 1.00 55.69 105 GLN A CA 1
ATOM 747 C C . GLN A 1 105 ? -9.436 33.024 36.290 1.00 55.69 105 GLN A C 1
ATOM 749 O O . GLN A 1 105 ? -10.186 33.969 36.518 1.00 55.69 105 GLN A O 1
ATOM 754 N N . MET A 1 106 ? -9.230 32.567 35.044 1.00 50.19 106 MET A N 1
ATOM 755 C CA . MET A 1 106 ? -9.727 33.223 33.816 1.00 50.19 106 MET A CA 1
ATOM 756 C C . MET A 1 106 ? -10.653 32.364 32.927 1.00 50.19 106 MET A C 1
ATOM 758 O O . MET A 1 106 ? -10.997 32.781 31.823 1.00 50.19 106 MET A O 1
ATOM 762 N N . GLY A 1 107 ? -11.103 31.189 33.378 1.00 54.53 107 GLY A N 1
ATOM 763 C CA . GLY A 1 107 ? -12.035 30.342 32.620 1.00 54.53 107 GLY A CA 1
ATOM 764 C C . GLY A 1 107 ? -13.150 29.760 33.496 1.00 54.53 107 GLY A C 1
ATOM 765 O O . GLY A 1 107 ? -12.892 29.435 34.657 1.00 54.53 107 GLY A O 1
ATOM 766 N N . PRO A 1 108 ? -14.392 29.618 32.988 1.00 48.66 108 PRO A N 1
ATOM 767 C CA . PRO A 1 108 ? -15.482 29.019 33.750 1.00 48.66 108 PRO A CA 1
ATOM 768 C C . PRO A 1 108 ? -15.100 27.605 34.207 1.00 48.66 108 PRO A C 1
ATOM 770 O O . PRO A 1 108 ? -14.857 26.713 33.395 1.00 48.66 108 PRO A O 1
ATOM 773 N N . ARG A 1 109 ? -15.050 27.426 35.534 1.00 53.41 109 ARG A N 1
ATOM 774 C CA . ARG A 1 109 ? -14.858 26.149 36.231 1.00 53.41 109 ARG A CA 1
ATOM 775 C C . ARG A 1 109 ? -15.926 25.146 35.792 1.00 53.41 109 ARG A C 1
ATOM 777 O O . ARG A 1 109 ? -17.033 25.135 36.323 1.00 53.41 109 ARG A O 1
ATOM 784 N N . GLY A 1 110 ? -15.583 24.283 34.844 1.00 46.88 110 GLY A N 1
ATOM 785 C CA . GLY A 1 110 ? -16.238 22.991 34.679 1.00 46.88 110 GLY A CA 1
ATOM 786 C C . GLY A 1 110 ? -15.570 21.968 35.605 1.00 46.88 110 GLY A C 1
ATOM 787 O O . GLY A 1 110 ? -14.352 22.035 35.773 1.00 46.88 110 GLY A O 1
ATOM 788 N N . PRO A 1 111 ? -16.319 21.036 36.221 1.00 45.91 111 PRO A N 1
ATOM 789 C CA . PRO A 1 111 ? -15.734 19.975 37.035 1.00 45.91 111 PRO A CA 1
ATOM 790 C C . PRO A 1 111 ? -14.696 19.206 36.219 1.00 45.91 111 PRO A C 1
ATOM 792 O O . PRO A 1 111 ? -14.863 19.047 35.007 1.00 45.91 111 PRO A O 1
ATOM 795 N N . GLN A 1 112 ? -13.655 18.728 36.905 1.00 50.19 112 GLN A N 1
ATOM 796 C CA . GLN A 1 112 ? -12.616 17.832 36.403 1.00 50.19 112 GLN A CA 1
ATOM 797 C C . GLN A 1 112 ? -13.264 16.529 35.926 1.00 50.19 112 GLN A C 1
ATOM 799 O O . GLN A 1 112 ? -13.271 15.499 36.593 1.00 50.19 112 GLN A O 1
ATOM 804 N N . ARG A 1 113 ? -13.907 16.600 34.762 1.00 48.50 113 ARG A N 1
ATOM 805 C CA . ARG A 1 113 ? -14.311 15.444 33.991 1.00 48.50 113 ARG A CA 1
ATOM 806 C C . ARG A 1 113 ? -13.000 14.840 33.541 1.00 48.50 113 ARG A C 1
ATOM 808 O O . ARG A 1 113 ? -12.298 15.467 32.750 1.00 48.50 113 ARG A O 1
ATOM 815 N N . GLN A 1 114 ? -12.684 13.657 34.068 1.00 53.19 114 GLN A N 1
ATOM 816 C CA . GLN A 1 114 ? -11.816 12.695 33.398 1.00 53.19 114 GLN A CA 1
ATOM 817 C C . GLN A 1 114 ? -12.166 12.778 31.917 1.00 53.19 114 GLN A C 1
ATOM 819 O O . GLN A 1 114 ? -13.263 12.377 31.518 1.00 53.19 114 GLN A O 1
ATOM 824 N N . GLN A 1 115 ? -11.325 13.446 31.127 1.00 53.44 115 GLN A N 1
ATOM 825 C CA . GLN A 1 115 ? -11.582 13.518 29.703 1.00 53.44 115 GLN A CA 1
ATOM 826 C C . GLN A 1 115 ? -11.459 12.071 29.233 1.00 53.44 115 GLN A C 1
ATOM 828 O O . GLN A 1 115 ? -10.395 11.478 29.436 1.00 53.44 115 GLN A O 1
ATOM 833 N N . PRO A 1 116 ? -12.530 11.460 28.692 1.00 56.41 116 PRO A N 1
ATOM 834 C CA . PRO A 1 116 ? -12.406 10.131 28.128 1.00 56.41 116 PRO A CA 1
ATOM 835 C C . PRO A 1 116 ? -11.277 10.211 27.108 1.00 56.41 116 PRO A C 1
ATOM 837 O O . PRO A 1 116 ? -11.269 11.147 26.305 1.00 56.41 116 PRO A O 1
ATOM 840 N N . GLN A 1 117 ? -10.306 9.297 27.214 1.00 59.69 117 GLN A N 1
ATOM 841 C CA . GLN A 1 117 ? -9.174 9.180 26.293 1.00 59.69 117 GLN A CA 1
ATOM 842 C C . GLN A 1 117 ? -9.712 9.366 24.877 1.00 59.69 117 GLN A C 1
ATOM 844 O O . GLN A 1 117 ? -10.429 8.507 24.361 1.00 59.69 117 GLN A O 1
ATOM 849 N N . ARG A 1 118 ? -9.476 10.544 24.293 1.00 66.00 118 ARG A N 1
ATOM 850 C CA . ARG A 1 118 ? -10.031 10.867 22.986 1.00 66.00 118 ARG A CA 1
ATOM 851 C C . ARG A 1 118 ? -9.209 10.054 22.004 1.00 66.00 118 ARG A C 1
ATOM 853 O O . ARG A 1 118 ? -8.029 10.327 21.813 1.00 66.00 118 ARG A O 1
ATOM 860 N N . GLU A 1 119 ? -9.818 9.014 21.444 1.00 67.25 119 GLU A N 1
ATOM 861 C CA . GLU A 1 119 ? -9.264 8.317 20.291 1.00 67.25 119 GLU A CA 1
ATOM 862 C C . GLU A 1 119 ? -9.154 9.339 19.159 1.00 67.25 119 GLU A C 1
ATOM 864 O O . GLU A 1 119 ? -10.158 9.749 18.573 1.00 67.25 119 GLU A O 1
ATOM 869 N N . VAL A 1 120 ? -7.936 9.810 18.895 1.00 75.38 120 VAL A N 1
ATOM 870 C CA . VAL A 1 120 ? -7.690 10.700 17.766 1.00 75.38 120 VAL A CA 1
ATOM 871 C C . VAL A 1 120 ? -7.548 9.813 16.533 1.00 75.38 120 VAL A C 1
ATOM 873 O O . VAL A 1 120 ? -6.686 8.925 16.530 1.00 75.38 120 VAL A O 1
ATOM 876 N N . PRO A 1 121 ? -8.386 10.006 15.496 1.00 78.25 121 PRO A N 1
ATOM 877 C CA . PRO A 1 121 ? -8.276 9.228 14.276 1.00 78.25 121 PRO A CA 1
ATOM 878 C C . PRO A 1 121 ? -6.929 9.520 13.618 1.00 78.25 121 PRO A C 1
A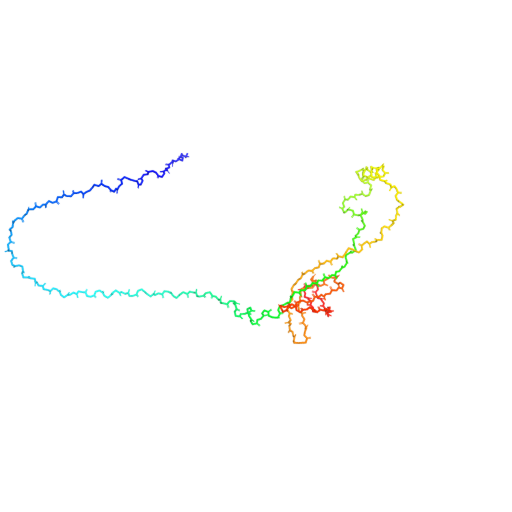TOM 880 O O . PRO A 1 121 ? -6.613 10.666 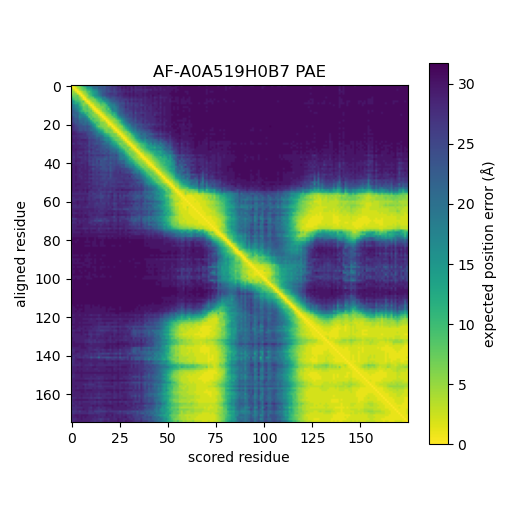13.295 1.00 78.25 121 PRO A O 1
ATOM 883 N N . THR A 1 122 ? -6.132 8.478 13.420 1.00 82.06 122 THR A N 1
ATOM 884 C CA . THR A 1 122 ? -4.880 8.545 12.670 1.00 82.06 122 THR A CA 1
ATOM 885 C C . THR A 1 122 ? -5.140 8.102 11.241 1.00 82.06 122 THR A C 1
ATOM 887 O O . THR A 1 122 ? -5.941 7.202 10.984 1.00 82.06 122 THR A O 1
ATOM 890 N N . ARG A 1 123 ? -4.488 8.762 10.285 1.00 89.62 123 ARG A N 1
ATOM 891 C CA . ARG A 1 123 ? -4.522 8.375 8.874 1.00 89.62 123 ARG A CA 1
ATOM 892 C C . ARG A 1 123 ? -3.099 8.118 8.419 1.00 89.62 123 ARG A C 1
ATOM 894 O O . ARG A 1 123 ? -2.221 8.928 8.703 1.00 89.62 123 ARG A O 1
ATOM 901 N N . GLY A 1 124 ? -2.893 7.011 7.726 1.00 89.69 124 GLY A N 1
ATOM 902 C CA . GLY A 1 124 ? -1.625 6.663 7.098 1.00 89.69 124 GLY A CA 1
ATOM 903 C C . GLY A 1 124 ? -1.828 6.413 5.612 1.00 89.69 124 GLY A C 1
ATOM 904 O O . GLY A 1 124 ? -2.926 6.066 5.173 1.00 89.69 124 GLY A O 1
ATOM 905 N N . GLN A 1 125 ? -0.769 6.612 4.837 1.00 94.81 125 GLN A N 1
ATOM 906 C CA . GLN A 1 125 ? -0.725 6.257 3.425 1.00 94.81 125 GLN A CA 1
ATOM 907 C C . GLN A 1 125 ? 0.570 5.509 3.131 1.00 94.81 125 GLN A C 1
ATOM 909 O O . GLN A 1 125 ? 1.595 5.756 3.764 1.00 94.81 125 GLN A O 1
ATOM 914 N N . GLY A 1 126 ? 0.516 4.621 2.151 1.00 95.75 126 GLY A N 1
ATOM 915 C CA . GLY A 1 126 ? 1.654 3.865 1.663 1.00 95.75 126 GLY A CA 1
ATOM 916 C C . GLY A 1 126 ? 1.379 3.295 0.279 1.00 95.75 126 GLY A C 1
ATOM 917 O O . GLY A 1 126 ? 0.365 3.593 -0.358 1.00 95.75 126 GLY A O 1
ATOM 918 N N . SER A 1 127 ? 2.294 2.458 -0.183 1.00 97.44 127 SER A N 1
ATOM 919 C CA . SER A 1 127 ? 2.156 1.701 -1.420 1.00 97.44 127 SER A CA 1
ATOM 920 C C . SER A 1 127 ? 2.383 0.222 -1.158 1.00 97.44 127 SER A C 1
ATOM 922 O O . SER A 1 127 ? 3.051 -0.143 -0.195 1.00 97.44 127 SER A O 1
ATOM 924 N N . GLY A 1 128 ? 1.880 -0.614 -2.053 1.00 96.94 128 GLY A N 1
ATOM 925 C CA . GLY A 1 128 ? 2.141 -2.046 -2.043 1.00 96.94 128 GLY A CA 1
ATOM 926 C C . GLY A 1 128 ? 2.175 -2.616 -3.451 1.00 96.94 128 GLY A C 1
ATOM 927 O O . GLY A 1 128 ? 1.968 -1.895 -4.432 1.00 96.94 128 GLY A O 1
ATOM 928 N N . PHE A 1 129 ? 2.411 -3.919 -3.532 1.00 97.69 129 PHE A N 1
ATOM 929 C CA . PHE A 1 129 ? 2.436 -4.664 -4.784 1.00 97.69 129 PHE A CA 1
ATOM 930 C C . PHE A 1 129 ? 1.509 -5.865 -4.704 1.00 97.69 129 PHE A C 1
ATOM 932 O O . PHE A 1 129 ? 1.540 -6.601 -3.722 1.00 97.69 129 PHE A O 1
ATOM 939 N N . ILE A 1 130 ? 0.723 -6.091 -5.750 1.00 97.56 130 ILE A N 1
ATOM 940 C CA . ILE A 1 130 ? -0.029 -7.330 -5.933 1.00 97.56 130 ILE A CA 1
ATOM 941 C C . ILE A 1 130 ? 0.971 -8.412 -6.339 1.00 97.56 130 ILE A C 1
ATOM 943 O O . ILE A 1 130 ? 1.605 -8.311 -7.388 1.00 97.56 130 ILE A O 1
ATOM 947 N N . VAL A 1 131 ? 1.126 -9.434 -5.501 1.00 96.75 131 VAL A N 1
ATOM 948 C CA . VAL A 1 131 ? 2.115 -10.509 -5.697 1.00 96.75 131 VAL A CA 1
ATOM 949 C C . VAL A 1 131 ? 1.492 -11.802 -6.219 1.00 96.75 131 VAL A C 1
ATOM 951 O O . VAL A 1 131 ? 2.214 -12.693 -6.658 1.00 96.75 131 VAL A O 1
ATOM 954 N N . SER A 1 132 ? 0.161 -11.912 -6.194 1.00 96.12 132 SER A N 1
ATOM 955 C CA . SER A 1 132 ? -0.560 -13.087 -6.683 1.00 96.12 132 SER A CA 1
ATOM 956 C C . SER A 1 132 ? -1.944 -12.724 -7.240 1.00 96.12 132 SER A C 1
ATOM 958 O O . SER A 1 132 ? -2.541 -11.711 -6.872 1.00 96.12 132 SER A O 1
ATOM 960 N N . ALA A 1 133 ? -2.446 -13.546 -8.167 1.00 93.06 133 ALA A N 1
ATOM 961 C CA . ALA A 1 133 ? -3.681 -13.304 -8.923 1.00 93.06 133 ALA A CA 1
ATOM 962 C C . ALA A 1 133 ? -4.969 -13.417 -8.084 1.00 93.06 133 ALA A C 1
ATOM 964 O O . ALA A 1 133 ? -6.018 -12.921 -8.485 1.00 93.06 133 ALA A O 1
ATOM 965 N N . ASP A 1 134 ? -4.884 -14.048 -6.917 1.00 93.56 134 ASP A N 1
ATOM 966 C CA . ASP A 1 134 ? -5.930 -14.115 -5.893 1.00 93.56 134 ASP A CA 1
ATOM 967 C C . ASP A 1 134 ? -6.065 -12.817 -5.073 1.00 93.56 134 ASP A C 1
ATOM 969 O O . ASP A 1 134 ? -6.972 -12.704 -4.249 1.00 93.56 134 ASP A O 1
ATOM 973 N N . GLY A 1 135 ? -5.216 -11.814 -5.328 1.00 94.75 135 GLY A N 1
ATOM 974 C CA . GLY A 1 135 ? -5.311 -10.487 -4.716 1.00 94.75 135 GLY A CA 1
ATOM 975 C C . GLY A 1 135 ? -4.446 -10.299 -3.472 1.00 94.75 135 GLY A C 1
ATOM 976 O O . GLY A 1 135 ? -4.674 -9.353 -2.720 1.00 94.75 135 GLY A O 1
ATOM 977 N N . ILE A 1 136 ? -3.453 -11.166 -3.253 1.00 97.50 136 ILE A N 1
ATOM 978 C CA . ILE A 1 136 ? -2.463 -10.991 -2.186 1.00 97.50 136 ILE A CA 1
ATOM 979 C C . ILE A 1 136 ? -1.583 -9.776 -2.487 1.00 97.50 136 ILE A C 1
ATOM 981 O O . ILE A 1 136 ? -1.032 -9.645 -3.585 1.00 97.50 136 ILE A O 1
ATOM 985 N N . ILE A 1 137 ? -1.439 -8.898 -1.494 1.00 98.00 137 ILE A N 1
ATOM 986 C CA . ILE A 1 137 ? -0.672 -7.658 -1.589 1.00 98.00 137 ILE A CA 1
ATOM 987 C C . ILE A 1 137 ? 0.448 -7.697 -0.564 1.00 98.00 137 ILE A C 1
ATOM 989 O O . ILE A 1 137 ? 0.213 -8.018 0.590 1.00 98.00 137 ILE A O 1
ATOM 993 N N . MET A 1 138 ? 1.651 -7.316 -0.975 1.00 97.94 138 MET A N 1
ATOM 994 C CA . MET A 1 138 ? 2.778 -7.123 -0.074 1.00 97.94 138 MET A CA 1
ATOM 995 C C . MET A 1 138 ? 3.031 -5.628 0.142 1.00 97.94 138 MET A C 1
ATOM 997 O O . MET A 1 138 ? 3.029 -4.840 -0.809 1.00 97.94 138 MET A O 1
ATOM 1001 N N . THR A 1 139 ? 3.252 -5.240 1.394 1.00 98.00 139 THR A N 1
ATOM 1002 C CA . THR A 1 139 ? 3.554 -3.866 1.823 1.00 98.00 139 THR A CA 1
ATOM 1003 C C . THR A 1 139 ? 4.521 -3.886 3.003 1.00 98.00 139 THR A C 1
ATOM 1005 O O . THR A 1 139 ? 4.903 -4.949 3.492 1.00 98.00 139 THR A O 1
ATOM 1008 N N . ASN A 1 140 ? 4.889 -2.708 3.495 1.00 97.69 140 ASN A N 1
ATOM 1009 C CA . ASN A 1 140 ? 5.649 -2.594 4.726 1.00 97.69 140 ASN A CA 1
ATOM 1010 C C . ASN A 1 140 ? 4.756 -2.786 5.959 1.00 97.69 140 ASN A C 1
ATOM 1012 O O . ASN A 1 140 ? 3.619 -2.298 5.997 1.00 97.69 140 ASN A O 1
ATOM 1016 N N . ALA A 1 141 ? 5.280 -3.439 6.996 1.00 97.12 141 ALA A N 1
ATOM 1017 C CA . ALA A 1 141 ? 4.544 -3.684 8.237 1.00 97.12 141 ALA A CA 1
ATOM 1018 C C . ALA A 1 141 ? 4.149 -2.381 8.943 1.00 97.12 141 ALA A C 1
ATOM 1020 O O . ALA A 1 141 ? 3.040 -2.270 9.468 1.00 97.12 141 ALA A O 1
ATOM 1021 N N . HIS A 1 142 ? 5.011 -1.363 8.914 1.00 95.62 142 HIS A N 1
ATOM 1022 C CA . HIS A 1 142 ? 4.710 -0.070 9.524 1.00 95.62 142 HIS A CA 1
ATOM 1023 C C . HIS A 1 142 ? 3.542 0.670 8.853 1.00 95.62 142 HIS A C 1
ATOM 1025 O O . HIS A 1 142 ? 2.908 1.493 9.508 1.00 95.62 142 HIS A O 1
ATOM 1031 N N . VAL A 1 143 ? 3.235 0.387 7.579 1.00 95.69 143 VAL A N 1
ATOM 1032 C CA . VAL A 1 143 ? 2.120 1.029 6.854 1.00 95.69 143 VAL A CA 1
ATOM 1033 C C . VAL A 1 143 ? 0.779 0.583 7.427 1.00 95.69 143 VAL A C 1
ATOM 1035 O O . VAL A 1 143 ? -0.145 1.384 7.523 1.00 95.69 143 VAL A O 1
ATOM 1038 N N . VAL A 1 144 ? 0.672 -0.688 7.819 1.00 94.88 144 VAL A N 1
ATOM 1039 C CA . VAL A 1 144 ? -0.568 -1.294 8.332 1.00 94.88 144 VAL A CA 1
ATOM 1040 C C . VAL A 1 144 ? -0.594 -1.417 9.856 1.00 94.88 144 VAL A C 1
ATOM 1042 O O . VAL A 1 144 ? -1.547 -1.949 10.426 1.00 94.88 144 VAL A O 1
ATOM 1045 N N . LYS A 1 145 ? 0.436 -0.914 10.539 1.00 91.56 145 LYS A N 1
ATOM 1046 C CA . LYS A 1 145 ? 0.535 -0.955 11.996 1.00 91.56 145 LYS A CA 1
ATOM 1047 C C . LYS A 1 145 ? -0.591 -0.137 12.639 1.00 91.56 145 LYS A C 1
ATOM 1049 O O . LYS A 1 145 ? -0.826 1.007 12.262 1.00 91.56 145 LYS A O 1
ATOM 1054 N N . ASP A 1 146 ? -1.274 -0.732 13.618 1.00 86.31 146 ASP A N 1
ATOM 1055 C CA . ASP A 1 146 ? -2.394 -0.126 14.359 1.00 86.31 146 ASP A CA 1
ATOM 1056 C C . ASP A 1 146 ? -3.557 0.368 13.462 1.00 86.31 146 ASP A C 1
ATOM 1058 O O . ASP A 1 146 ? -4.402 1.168 13.883 1.00 86.31 146 ASP A O 1
ATOM 1062 N N . ALA A 1 147 ? -3.623 -0.116 12.215 1.00 89.94 147 ALA A N 1
ATOM 1063 C CA . ALA A 1 147 ? -4.700 0.195 11.289 1.00 89.94 147 ALA A CA 1
ATOM 1064 C C . ALA A 1 147 ? -5.986 -0.526 11.717 1.00 89.94 147 ALA A C 1
ATOM 1066 O O . ALA A 1 147 ? -6.017 -1.749 11.845 1.00 89.94 147 ALA A O 1
ATOM 1067 N N . LYS A 1 148 ? -7.071 0.232 11.909 1.00 91.75 148 LYS A N 1
ATOM 1068 C CA . LYS A 1 148 ? -8.417 -0.330 12.112 1.00 91.75 148 LYS A CA 1
ATOM 1069 C C . LYS A 1 148 ? -9.049 -0.739 10.785 1.00 91.75 148 LYS A C 1
ATOM 1071 O O . LYS A 1 148 ? -9.757 -1.737 10.715 1.00 91.75 148 LYS A O 1
ATOM 1076 N N . GLU A 1 149 ? -8.794 0.044 9.743 1.00 94.94 149 GLU A N 1
ATOM 1077 C CA . GLU A 1 149 ? -9.282 -0.196 8.389 1.00 94.94 149 GLU A CA 1
ATOM 1078 C C . GLU A 1 149 ? -8.154 0.067 7.391 1.00 94.94 149 GLU A C 1
ATOM 1080 O O . GLU A 1 149 ? -7.405 1.040 7.530 1.00 94.94 149 GLU A O 1
ATOM 1085 N N . VAL A 1 150 ? -8.042 -0.819 6.399 1.00 96.62 150 VAL A N 1
ATOM 1086 C CA . VAL A 1 150 ? -7.080 -0.738 5.299 1.00 96.62 150 VAL A CA 1
ATOM 1087 C C . VAL A 1 150 ? -7.861 -0.707 3.991 1.00 96.62 150 VAL A C 1
ATOM 1089 O O . VAL A 1 150 ? -8.606 -1.638 3.675 1.00 96.62 150 VAL A O 1
ATOM 1092 N N . THR A 1 151 ? -7.666 0.355 3.220 1.00 97.62 151 THR A N 1
ATOM 1093 C CA . THR A 1 151 ? -8.257 0.538 1.897 1.00 97.62 151 THR A CA 1
ATOM 1094 C C . THR A 1 151 ? -7.151 0.541 0.859 1.00 97.62 151 THR A C 1
ATOM 1096 O O . THR A 1 151 ? -6.196 1.310 0.948 1.00 97.62 151 THR A O 1
ATOM 1099 N N . VAL A 1 152 ? -7.290 -0.315 -0.143 1.00 97.81 152 VAL A N 1
ATOM 1100 C CA . VAL A 1 152 ? -6.372 -0.437 -1.269 1.00 97.81 152 VAL A CA 1
ATOM 1101 C C . VAL A 1 152 ? -7.003 0.211 -2.488 1.00 97.81 152 VAL A C 1
ATOM 1103 O O . VAL A 1 152 ? -8.150 -0.074 -2.821 1.00 97.81 152 VAL A O 1
ATOM 1106 N N . LYS A 1 153 ? -6.237 1.045 -3.182 1.00 97.81 153 LYS A N 1
ATOM 1107 C CA . LYS A 1 153 ? -6.629 1.699 -4.425 1.00 97.81 153 LYS A CA 1
ATOM 1108 C C . LYS A 1 153 ? -5.700 1.274 -5.555 1.00 97.81 153 LYS A C 1
ATOM 1110 O O . LYS A 1 153 ? -4.489 1.482 -5.478 1.00 97.81 153 LYS A O 1
ATOM 1115 N N . LEU A 1 154 ? -6.273 0.702 -6.610 1.00 96.56 154 LEU A N 1
ATOM 1116 C CA . LEU A 1 154 ? -5.536 0.336 -7.817 1.00 96.56 154 LEU A CA 1
ATOM 1117 C C . LEU A 1 154 ? -5.311 1.546 -8.729 1.00 96.56 154 LEU A C 1
ATOM 1119 O O . LEU A 1 154 ? -5.948 2.596 -8.603 1.00 96.56 154 LEU A O 1
ATOM 1123 N N . THR A 1 155 ? -4.417 1.373 -9.699 1.00 94.38 155 THR A N 1
ATOM 1124 C CA . THR A 1 155 ? -4.094 2.374 -10.728 1.00 94.38 155 THR A CA 1
ATOM 1125 C C . THR A 1 155 ? -5.287 2.741 -11.618 1.00 94.38 155 THR A C 1
ATOM 1127 O O . THR A 1 155 ? -5.378 3.873 -12.089 1.00 94.38 155 THR A O 1
ATOM 1130 N N . ASP A 1 156 ? -6.253 1.834 -11.776 1.00 94.56 156 ASP A N 1
ATOM 1131 C CA . ASP A 1 156 ? -7.526 2.069 -12.473 1.00 94.56 156 ASP A CA 1
ATOM 1132 C C . ASP A 1 156 ? -8.594 2.767 -11.608 1.00 94.56 156 ASP A C 1
ATOM 1134 O O . ASP A 1 156 ? -9.739 2.925 -12.032 1.00 94.56 156 ASP A O 1
ATOM 1138 N N . ARG A 1 157 ? -8.205 3.236 -10.413 1.00 95.06 157 ARG A N 1
ATOM 1139 C CA . ARG A 1 157 ? -9.031 3.946 -9.422 1.00 95.06 157 ARG A CA 1
ATOM 1140 C C . ARG A 1 157 ? -10.078 3.094 -8.710 1.00 95.06 157 ARG A C 1
ATOM 1142 O O . ARG A 1 157 ? -10.849 3.661 -7.937 1.00 95.06 157 ARG A O 1
ATOM 1149 N N . ARG A 1 158 ? -10.112 1.776 -8.913 1.00 95.94 158 ARG A N 1
ATOM 1150 C CA . ARG A 1 158 ? -10.952 0.896 -8.090 1.00 95.94 158 ARG A CA 1
ATOM 1151 C C . ARG A 1 158 ? -10.402 0.821 -6.667 1.00 95.94 158 ARG A C 1
ATOM 1153 O O . ARG A 1 158 ? -9.187 0.818 -6.467 1.00 95.94 158 ARG A O 1
ATOM 1160 N N . GLU A 1 159 ? -11.304 0.749 -5.694 1.00 97.25 159 GLU A N 1
ATOM 1161 C CA . GLU A 1 159 ? -10.983 0.716 -4.264 1.00 97.25 159 GLU A CA 1
ATOM 1162 C C . GLU A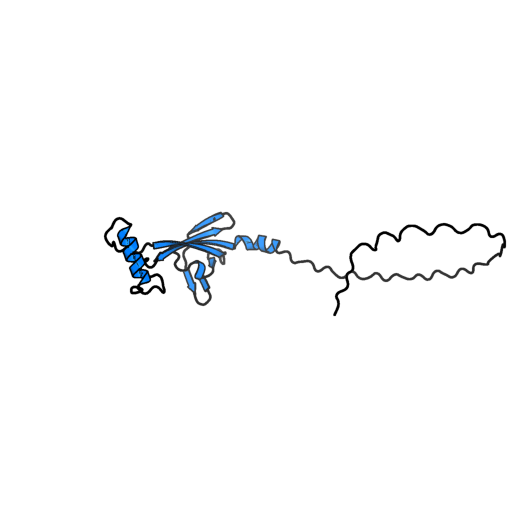 1 159 ? -11.558 -0.542 -3.610 1.00 97.25 159 GLU A C 1
ATOM 1164 O O . GLU A 1 159 ? -12.683 -0.947 -3.905 1.00 97.25 159 GLU A O 1
ATOM 1169 N N . TYR A 1 160 ? -10.778 -1.156 -2.721 1.00 96.88 160 TYR A N 1
ATOM 1170 C CA . TYR A 1 160 ? -11.120 -2.397 -2.033 1.00 96.88 160 TYR A CA 1
ATOM 1171 C C . TYR A 1 160 ? -10.733 -2.307 -0.564 1.00 96.88 160 TYR A C 1
ATOM 1173 O O . TYR A 1 160 ? -9.674 -1.784 -0.219 1.00 96.88 160 TYR A O 1
ATOM 1181 N N . ARG A 1 161 ? -11.568 -2.867 0.310 1.00 96.94 161 ARG A N 1
ATOM 1182 C CA . ARG A 1 161 ? -11.182 -3.112 1.700 1.00 96.94 161 ARG A CA 1
ATOM 1183 C C . ARG A 1 161 ? -10.289 -4.341 1.758 1.00 96.94 161 ARG A C 1
ATOM 1185 O O . ARG A 1 161 ? -10.667 -5.394 1.251 1.00 96.94 161 ARG A O 1
ATOM 1192 N N . ALA A 1 162 ? -9.134 -4.198 2.392 1.00 96.81 162 ALA A N 1
ATOM 1193 C CA . ALA A 1 162 ? -8.183 -5.278 2.586 1.00 96.81 162 ALA A CA 1
ATOM 1194 C C . ALA A 1 162 ? -8.184 -5.754 4.039 1.00 96.81 162 ALA A C 1
ATOM 1196 O O . ALA A 1 162 ? -8.517 -5.016 4.969 1.00 96.81 162 ALA A O 1
ATOM 1197 N N . LYS A 1 163 ? -7.785 -7.010 4.224 1.00 96.12 163 LYS A N 1
ATOM 1198 C CA . LYS A 1 163 ? -7.546 -7.610 5.531 1.00 96.12 163 LYS A CA 1
ATOM 1199 C C . LYS A 1 163 ? -6.071 -7.964 5.615 1.00 96.12 163 LYS A C 1
ATOM 1201 O O . LYS A 1 163 ? -5.578 -8.660 4.739 1.00 96.12 163 LYS A O 1
ATOM 1206 N N . VAL A 1 164 ? -5.417 -7.538 6.689 1.00 95.94 164 VAL A N 1
ATOM 1207 C CA . VAL A 1 164 ? -4.044 -7.954 6.989 1.00 95.94 164 VAL A CA 1
ATOM 1208 C C . VAL A 1 164 ? -4.062 -9.434 7.376 1.00 95.94 164 VAL A C 1
ATOM 1210 O O . VAL A 1 164 ? -4.762 -9.828 8.315 1.00 95.94 164 VAL A O 1
ATOM 1213 N N . LEU A 1 165 ? -3.334 -10.254 6.625 1.00 96.12 165 LEU A N 1
ATOM 1214 C CA . LEU A 1 165 ? -3.144 -11.683 6.858 1.00 96.12 165 LEU A CA 1
ATOM 1215 C C . LEU A 1 165 ? -1.993 -11.933 7.836 1.00 96.12 165 LEU A C 1
ATOM 1217 O O . LEU A 1 165 ? -2.085 -12.833 8.671 1.00 96.12 165 LEU A O 1
ATOM 1221 N N . GLY A 1 166 ? -0.938 -11.120 7.769 1.00 96.31 166 GLY A N 1
ATOM 1222 C CA . GLY A 1 166 ? 0.196 -11.198 8.683 1.00 96.31 166 GLY A CA 1
ATOM 1223 C C . GLY A 1 166 ? 1.165 -10.029 8.535 1.00 96.31 166 GLY A C 1
ATOM 1224 O O . GLY A 1 166 ? 1.215 -9.370 7.502 1.00 96.31 166 GLY A O 1
ATOM 1225 N N . ALA A 1 167 ? 1.949 -9.770 9.579 1.00 96.88 167 ALA A N 1
ATOM 1226 C CA . ALA A 1 167 ? 2.993 -8.752 9.563 1.00 96.88 167 ALA A CA 1
ATOM 1227 C C . ALA A 1 167 ? 4.202 -9.207 10.386 1.00 96.88 167 ALA A C 1
ATOM 1229 O O . ALA A 1 167 ? 4.047 -9.690 11.509 1.00 96.88 167 ALA A O 1
ATOM 1230 N N . ASP A 1 168 ? 5.400 -9.013 9.842 1.00 97.69 168 ASP A N 1
ATOM 1231 C CA . ASP A 1 168 ? 6.667 -9.146 10.549 1.00 97.69 168 ASP A CA 1
ATOM 1232 C C . ASP A 1 168 ? 7.303 -7.763 10.730 1.00 97.69 168 ASP A C 1
ATOM 1234 O O . ASP A 1 168 ? 7.777 -7.132 9.784 1.00 97.69 168 ASP A O 1
ATOM 1238 N N . ALA A 1 169 ? 7.331 -7.295 11.977 1.00 96.25 169 ALA A N 1
ATOM 1239 C CA . ALA A 1 169 ? 7.918 -6.010 12.335 1.00 96.25 169 ALA A CA 1
ATOM 1240 C C . ALA A 1 169 ? 9.455 -5.996 12.248 1.00 96.25 169 ALA A C 1
ATOM 1242 O O . ALA A 1 169 ? 10.034 -4.915 12.186 1.00 96.25 169 ALA A O 1
ATOM 1243 N N . LYS A 1 170 ? 10.130 -7.157 12.265 1.00 97.38 170 LYS A N 1
ATOM 1244 C CA . LYS A 1 170 ? 11.601 -7.216 12.205 1.00 97.38 170 LYS A CA 1
ATOM 1245 C C . LYS A 1 170 ? 12.123 -6.951 10.800 1.00 97.38 170 LYS A C 1
ATOM 1247 O O . LYS A 1 170 ? 13.107 -6.234 10.651 1.00 97.38 170 LYS A O 1
ATOM 1252 N N . THR A 1 171 ? 11.475 -7.531 9.793 1.00 97.75 171 THR A N 1
ATOM 1253 C CA . THR A 1 171 ? 11.803 -7.301 8.378 1.00 97.75 171 THR A CA 1
ATOM 1254 C C . THR A 1 171 ? 10.976 -6.182 7.754 1.00 97.75 171 THR A C 1
ATOM 1256 O O . THR A 1 171 ? 11.205 -5.847 6.599 1.00 97.75 171 THR A O 1
ATOM 1259 N N . ASP A 1 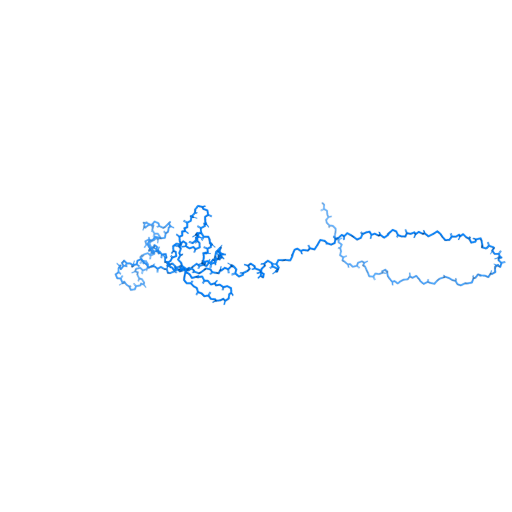172 ? 10.021 -5.628 8.505 1.00 97.25 172 ASP A N 1
ATOM 1260 C CA . ASP A 1 172 ? 9.071 -4.610 8.063 1.00 97.25 172 ASP A CA 1
ATOM 1261 C C . ASP A 1 172 ? 8.237 -5.054 6.850 1.00 97.25 172 ASP A C 1
ATOM 1263 O O . ASP A 1 172 ? 8.041 -4.289 5.917 1.00 97.25 172 ASP A O 1
ATOM 1267 N N . ILE A 1 173 ? 7.723 -6.289 6.859 1.00 97.50 173 ILE A N 1
ATOM 1268 C CA . ILE A 1 173 ? 6.901 -6.854 5.769 1.00 97.50 173 ILE A CA 1
ATOM 1269 C C . ILE A 1 173 ? 5.501 -7.182 6.286 1.00 97.50 173 ILE A C 1
ATOM 1271 O O . ILE A 1 173 ? 5.355 -7.740 7.370 1.00 97.50 173 ILE A O 1
ATOM 1275 N N . ALA A 1 174 ? 4.472 -6.887 5.497 1.00 97.69 174 ALA A N 1
ATOM 1276 C CA . ALA A 1 174 ? 3.102 -7.318 5.745 1.00 97.69 174 ALA A CA 1
ATOM 1277 C C . ALA A 1 174 ? 2.411 -7.813 4.473 1.00 97.69 174 ALA A C 1
ATOM 1279 O O . ALA A 1 174 ? 2.747 -7.392 3.360 1.00 97.69 174 ALA A O 1
ATOM 1280 N N . VAL A 1 175 ? 1.445 -8.706 4.689 1.00 96.88 175 VAL A N 1
ATOM 1281 C CA . VAL A 1 175 ? 0.603 -9.364 3.685 1.00 96.88 175 VAL A CA 1
ATOM 1282 C C . VAL A 1 175 ? -0.856 -9.262 4.103 1.00 96.88 175 VAL A C 1
ATOM 1284 O O . VAL A 1 175 ? -1.120 -9.428 5.318 1.00 96.88 175 VAL A O 1
#

Foldseek 3Di:
DDDDDDDDPDPDPPDDDDDDDDDDDDDDDDPDPDPDDPDDPPPPPDDDDDDDPDDDDCVVVCVVFVQQKKKKKFKAWDQPDPPVDPDPDDCPPVVVVVVVVVCVVPDPDDDPDPPPRPRDIDMAMDMWGQPDPVRDIKDFQVRCPRGPWMWIATPVRDIDTDDWPDADNVVRMTD

Secondary structure (DSSP, 8-state):
-PPP---S-SSSSSSS--------------------PPP-------PPPPPP-PPP-THHHHHHHGGGEEEEEEEEEEE---TT--TT--TT-HHHHHHHHHHHHHS-----------EEEEEEEEEEEE-STT--EEB-HHHHTTEEEEEEEETTS-EEEE----EETTTTEE-

Solvent-accessible surface area (backbone atoms only — not comparable to full-atom values): 11694 Å² total; per-residue (Å²): 140,86,87,79,86,85,76,98,75,84,85,80,77,91,82,83,89,85,79,89,86,81,87,90,87,84,86,80,93,72,88,74,84,80,78,82,72,80,83,83,80,78,77,76,79,79,76,79,79,76,82,79,85,75,77,84,75,63,66,61,55,47,68,71,53,44,76,37,39,29,41,34,40,24,38,25,59,45,75,48,76,58,94,87,64,57,90,90,62,56,88,84,35,69,68,52,50,50,51,52,54,53,53,66,72,76,51,88,87,66,78,89,64,79,70,71,70,53,64,44,77,40,77,42,72,47,59,34,35,54,79,44,95,91,66,48,43,43,34,46,20,75,56,59,56,75,43,77,44,41,38,38,33,41,76,89,68,51,73,44,82,57,76,83,78,50,67,40,78,88,82,36,36,23,54

Radius of gyration: 42.25 Å; Cα contacts (8 Å, |Δi|>4): 169; chains: 1; bounding box: 76×63×111 Å

Nearest PDB structures (foldseek):
  1soz-assembly1_C  TM=8.496E-01  e=6.594E-06  Escherichia coli
  2qf0-assembly2_D  TM=8.340E-01  e=8.397E-06  Escherichia coli K-12
  2rce-assembly1_C  TM=7.984E-01  e=7.904E-06  Escherichia coli
  2qf0-assembly1_A  TM=8.577E-01  e=1.282E-05  Escherichia coli K-12
  3gcn-assembly1_A  TM=7.462E-01  e=1.069E-05  Escherichia coli K-12

pLDDT: mean 73.45, std 20.68, range [37.62, 98.06]

Mean predicted aligned error: 20.02 Å